Protein AF-A0A412KHB4-F1 (afdb_monomer)

Solvent-accessible surface area (backbone atoms only — not comparable to full-atom values): 7772 Å² total; per-residue (Å²): 134,55,78,60,68,76,66,60,70,82,47,66,45,77,50,76,55,97,82,30,40,34,39,36,41,55,56,57,55,87,44,69,43,43,66,70,58,51,52,56,53,52,50,52,50,42,56,50,48,52,56,54,49,38,72,74,55,67,59,94,79,49,64,38,37,40,38,36,30,50,42,40,57,67,70,43,79,48,68,69,50,52,51,50,52,46,63,69,27,48,87,60,43,30,43,78,44,45,52,65,59,53,51,52,52,49,53,48,55,48,52,53,51,46,69,75,42,70,87,49,56,75,61,51,58,54,52,55,53,50,56,62,64,72,78,110

Sequence (136 aa):
MTSEEKAGRLDVGYRQTAGKHIIIELKRADRIVTTSEMIKQVKKYHDALNKVLSAIYQTNYSFEILFVLGRPIDNNDSIENRELVANILKPMNARVVYYQELIENAY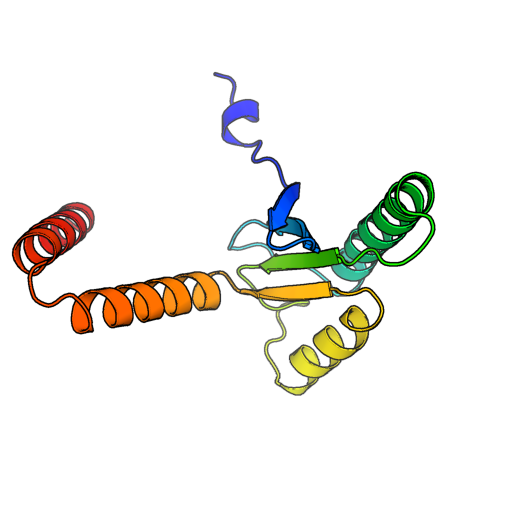KAYNEYIAANKQSQPLIDMFSQLESSMDD

Mean predicted aligned error: 10.19 Å

Radius of gyration: 18.86 Å; Cα contacts (8 Å, |Δi|>4): 138; chains: 1; bounding box: 46×44×52 Å

Organism: NCBI:txid40520

Structure (mmCIF, N/CA/C/O backbone):
data_AF-A0A412KHB4-F1
#
_entry.id   AF-A0A412KHB4-F1
#
loop_
_atom_site.group_PDB
_atom_site.id
_atom_site.type_symbol
_atom_site.label_atom_id
_atom_site.label_alt_id
_atom_site.label_comp_id
_atom_site.label_asym_id
_atom_site.label_entity_id
_atom_site.label_seq_id
_atom_site.pdbx_PDB_ins_code
_atom_site.Cartn_x
_atom_site.Cartn_y
_atom_site.Cartn_z
_atom_site.occupancy
_atom_site.B_iso_or_equiv
_atom_site.auth_seq_id
_atom_site.auth_comp_id
_atom_site.auth_asym_id
_atom_site.auth_atom_id
_atom_site.pdbx_PDB_model_num
ATOM 1 N N . MET A 1 1 ? -16.593 -27.086 6.305 1.00 40.25 1 MET A N 1
ATOM 2 C CA . MET A 1 1 ? -15.625 -25.988 6.150 1.00 40.25 1 MET A CA 1
ATOM 3 C C . MET A 1 1 ? -14.360 -26.382 6.887 1.00 40.25 1 MET A C 1
ATOM 5 O O . MET A 1 1 ? -14.450 -26.659 8.080 1.00 40.25 1 MET A O 1
ATOM 9 N N . THR A 1 2 ? -13.240 -26.543 6.190 1.00 39.97 2 THR A N 1
ATOM 10 C CA . THR A 1 2 ? -11.975 -27.000 6.787 1.00 39.97 2 THR A CA 1
ATOM 11 C C . THR A 1 2 ? -11.279 -25.860 7.533 1.00 39.97 2 THR A C 1
ATOM 13 O O . THR A 1 2 ? -11.548 -24.679 7.310 1.00 39.97 2 THR A O 1
ATOM 16 N N . SER A 1 3 ? -10.363 -26.197 8.441 1.00 49.12 3 SER A N 1
ATOM 17 C CA . SER A 1 3 ? -9.550 -25.214 9.169 1.00 49.12 3 SER A CA 1
ATOM 18 C C . SER A 1 3 ? -8.704 -24.330 8.235 1.00 49.12 3 SER A C 1
ATOM 20 O O . SER A 1 3 ? -8.389 -23.198 8.592 1.00 49.12 3 SER A O 1
ATOM 22 N N . GLU A 1 4 ? -8.402 -24.804 7.021 1.00 44.94 4 GLU A N 1
ATOM 23 C CA . GLU A 1 4 ? -7.745 -24.039 5.949 1.00 44.94 4 GLU A CA 1
ATOM 24 C C . GLU A 1 4 ? -8.657 -22.972 5.331 1.00 44.94 4 GLU A C 1
ATOM 26 O O . GLU A 1 4 ? -8.201 -21.860 5.078 1.00 44.94 4 GLU A O 1
ATOM 31 N N . GLU A 1 5 ? -9.956 -23.242 5.177 1.00 39.31 5 GLU A N 1
ATOM 32 C CA . GLU A 1 5 ? -10.935 -22.257 4.685 1.00 39.31 5 GLU A CA 1
ATOM 33 C C . GLU A 1 5 ? -11.215 -21.148 5.715 1.00 39.31 5 GLU A C 1
ATOM 35 O O . GLU A 1 5 ? -11.561 -20.030 5.345 1.00 39.31 5 GLU A O 1
ATOM 40 N N . LYS A 1 6 ? -11.008 -21.421 7.013 1.00 44.91 6 LYS A N 1
ATOM 41 C CA . LYS A 1 6 ? -11.015 -20.395 8.075 1.00 44.91 6 LYS A CA 1
ATOM 42 C C . LYS A 1 6 ? -9.713 -19.583 8.150 1.00 44.91 6 LYS A C 1
ATOM 44 O O . LYS A 1 6 ? -9.730 -18.487 8.704 1.00 44.91 6 LYS A O 1
ATOM 49 N N . ALA A 1 7 ? -8.605 -20.100 7.616 1.00 49.06 7 ALA A N 1
ATOM 50 C CA . ALA A 1 7 ? -7.292 -19.447 7.627 1.00 49.06 7 ALA A CA 1
ATOM 51 C C . ALA A 1 7 ? -6.974 -18.681 6.326 1.00 49.06 7 ALA A C 1
ATOM 53 O O . ALA A 1 7 ? -6.143 -17.773 6.330 1.00 49.06 7 ALA A O 1
ATOM 54 N N . GLY A 1 8 ? -7.623 -19.041 5.217 1.00 4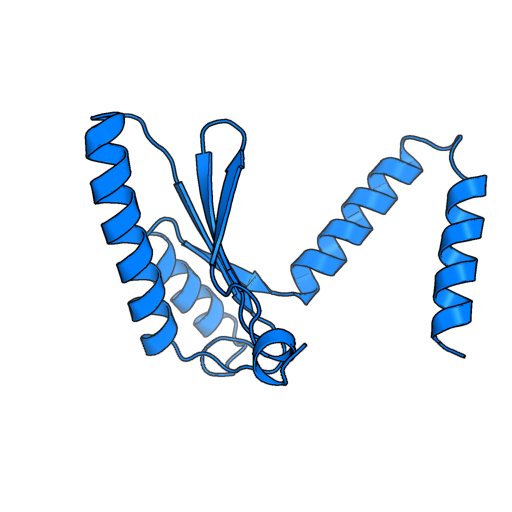2.47 8 GLY A N 1
ATOM 55 C CA . GLY A 1 8 ? -7.334 -18.539 3.878 1.00 42.47 8 GLY A CA 1
ATOM 56 C C . GLY A 1 8 ? -8.119 -17.284 3.520 1.00 42.47 8 GLY A C 1
ATOM 57 O O . GLY A 1 8 ? -9.124 -17.354 2.817 1.00 42.47 8 GLY A O 1
ATOM 58 N N . ARG A 1 9 ? -7.644 -16.114 3.954 1.00 49.91 9 ARG A N 1
ATOM 59 C CA . ARG A 1 9 ? -8.072 -14.854 3.335 1.00 49.91 9 ARG A CA 1
ATOM 60 C C . ARG A 1 9 ? -7.266 -14.650 2.047 1.00 49.91 9 ARG A C 1
ATOM 62 O O . ARG A 1 9 ? -6.062 -14.872 2.030 1.00 49.91 9 ARG A O 1
ATOM 69 N N . LEU A 1 10 ? -7.932 -14.239 0.970 1.00 48.91 10 LEU A N 1
ATOM 70 C CA . LEU A 1 10 ? -7.296 -13.856 -0.292 1.00 48.91 10 LEU A CA 1
ATOM 71 C C . LEU A 1 10 ? -6.371 -12.647 -0.031 1.00 48.91 10 LEU A C 1
ATOM 73 O O . LEU A 1 10 ? -6.857 -11.534 0.154 1.00 48.91 10 LEU A O 1
ATOM 77 N N . ASP A 1 11 ? -5.054 -12.875 0.041 1.00 64.88 11 ASP A N 1
ATOM 78 C CA . ASP A 1 11 ? -4.047 -11.865 0.430 1.00 64.88 11 ASP A CA 1
ATOM 79 C C . ASP A 1 11 ? -3.931 -10.689 -0.558 1.00 64.88 11 ASP A C 1
ATOM 81 O O . ASP A 1 11 ? -3.419 -9.629 -0.197 1.00 64.88 11 ASP A O 1
ATOM 85 N N . VAL A 1 12 ? -4.427 -10.862 -1.791 1.00 75.94 12 VAL A N 1
ATOM 86 C CA . VAL A 1 12 ? -4.330 -9.885 -2.883 1.00 75.94 12 VAL A CA 1
ATOM 87 C C . VAL A 1 12 ? -5.714 -9.566 -3.438 1.00 75.94 12 VAL A C 1
ATOM 89 O O . VAL A 1 12 ? -6.351 -10.403 -4.076 1.00 75.94 12 VAL A O 1
ATOM 92 N N . GLY A 1 13 ? -6.166 -8.333 -3.231 1.00 83.94 13 GLY A N 1
ATOM 93 C CA . GLY A 1 13 ? -7.346 -7.770 -3.878 1.00 83.94 13 GLY A CA 1
ATOM 94 C C . GLY A 1 13 ? -6.979 -7.017 -5.154 1.00 83.94 13 GLY A C 1
ATOM 95 O O . GLY A 1 13 ? -5.943 -6.359 -5.222 1.00 83.94 13 GLY A O 1
ATOM 96 N N . TYR A 1 14 ? -7.852 -7.070 -6.156 1.00 90.12 14 TYR A N 1
ATOM 97 C CA . TYR A 1 14 ? -7.780 -6.223 -7.345 1.00 90.12 14 TYR A CA 1
ATOM 98 C C . TYR A 1 14 ? -9.073 -5.425 -7.487 1.00 90.12 14 TYR A C 1
ATOM 100 O O . TYR A 1 14 ? -10.168 -5.967 -7.327 1.00 90.12 14 TYR A O 1
ATOM 108 N N . ARG A 1 15 ? -8.952 -4.141 -7.824 1.00 91.00 15 ARG A N 1
ATOM 109 C CA . ARG A 1 15 ? -10.086 -3.279 -8.154 1.00 91.00 15 ARG A CA 1
ATOM 110 C C . ARG A 1 15 ? -9.704 -2.294 -9.248 1.00 91.00 15 ARG A C 1
ATOM 112 O O . ARG A 1 15 ? -8.561 -1.863 -9.333 1.00 91.00 15 ARG A O 1
ATOM 119 N N . GLN A 1 16 ? -10.680 -1.891 -10.050 1.00 88.88 16 GLN A N 1
ATOM 120 C CA . GLN A 1 16 ? -10.545 -0.759 -10.957 1.00 88.88 16 GLN A CA 1
ATOM 121 C C . GLN A 1 16 ? -11.462 0.372 -10.484 1.00 88.88 16 GLN A C 1
ATOM 123 O O . GLN A 1 16 ? -12.645 0.142 -10.233 1.00 88.88 16 GLN A O 1
ATOM 128 N N . THR A 1 17 ? -10.923 1.583 -10.351 1.00 83.50 17 THR A N 1
ATOM 129 C CA . THR A 1 17 ? -11.679 2.773 -9.930 1.00 83.50 17 THR A CA 1
ATOM 130 C C . THR A 1 17 ? -11.213 3.973 -10.744 1.00 83.50 17 THR A C 1
ATOM 132 O O . THR A 1 17 ? -10.014 4.221 -10.821 1.00 83.50 17 THR A O 1
ATOM 135 N N . ALA A 1 18 ? -12.146 4.716 -11.353 1.00 85.06 18 ALA A N 1
ATOM 136 C CA . ALA A 1 18 ? -11.858 5.929 -12.134 1.00 85.06 18 ALA A CA 1
ATOM 137 C C . ALA A 1 18 ? -10.724 5.757 -13.174 1.00 85.06 18 ALA A C 1
ATOM 139 O O . ALA A 1 18 ? -9.862 6.617 -13.320 1.00 85.06 18 ALA A O 1
ATOM 140 N N . GLY A 1 19 ? -10.687 4.609 -13.865 1.00 82.88 19 GLY A N 1
ATOM 141 C CA . GLY A 1 19 ? -9.658 4.299 -14.869 1.00 82.88 19 GLY A CA 1
ATOM 142 C C . GLY A 1 19 ? -8.291 3.882 -14.305 1.00 82.88 19 GLY A C 1
ATOM 143 O O . GLY A 1 19 ? -7.394 3.564 -15.079 1.00 82.88 19 GLY A O 1
ATOM 144 N N . LYS A 1 20 ? -8.129 3.824 -12.977 1.00 91.31 20 LYS A N 1
ATOM 145 C CA . LYS A 1 20 ? -6.911 3.363 -12.302 1.00 91.31 20 LYS A CA 1
ATOM 146 C C . LYS A 1 20 ? -7.060 1.920 -11.821 1.00 91.31 20 LYS A C 1
ATOM 148 O O . LYS A 1 20 ? -8.058 1.570 -11.189 1.00 91.31 20 LYS A O 1
ATOM 153 N N . HIS A 1 21 ? -6.058 1.091 -12.097 1.00 94.06 21 HIS A N 1
ATOM 154 C CA . HIS A 1 21 ? -5.964 -0.278 -11.586 1.00 94.06 21 HIS A CA 1
ATOM 155 C C . HIS A 1 21 ? -5.353 -0.275 -10.183 1.00 94.06 21 HIS A C 1
ATOM 157 O O . HIS A 1 21 ? -4.326 0.349 -9.954 1.00 94.06 21 HIS A O 1
ATOM 163 N N . ILE A 1 22 ? -5.957 -0.968 -9.228 1.00 94.94 22 ILE A N 1
ATOM 164 C CA . ILE A 1 22 ? -5.510 -0.968 -7.835 1.00 94.94 22 ILE A CA 1
ATOM 165 C C . ILE A 1 22 ? -5.297 -2.410 -7.395 1.00 94.94 22 ILE A C 1
ATOM 167 O O . ILE A 1 22 ? -6.215 -3.227 -7.474 1.00 94.94 22 ILE A O 1
ATOM 171 N N . ILE A 1 23 ? -4.091 -2.706 -6.920 1.00 95.12 23 ILE A N 1
ATOM 172 C CA . ILE A 1 23 ? -3.768 -3.940 -6.204 1.00 95.12 23 ILE A CA 1
ATOM 173 C C . ILE A 1 23 ? -3.704 -3.629 -4.717 1.00 95.12 23 ILE A C 1
ATOM 175 O O . ILE A 1 23 ? -3.136 -2.617 -4.324 1.00 95.12 23 ILE A O 1
ATOM 179 N N . ILE A 1 24 ? -4.281 -4.498 -3.896 1.00 94.19 24 ILE A N 1
ATOM 180 C CA . ILE A 1 24 ? -4.291 -4.373 -2.441 1.00 94.19 24 ILE A CA 1
ATOM 181 C C . ILE A 1 24 ? -3.679 -5.645 -1.862 1.00 94.19 24 ILE A C 1
ATOM 183 O O . ILE A 1 24 ? -4.315 -6.691 -1.904 1.00 94.19 24 ILE A O 1
ATOM 187 N N . GLU A 1 25 ? -2.464 -5.564 -1.326 1.00 93.12 25 GLU A N 1
ATOM 188 C CA . GLU A 1 25 ? -1.901 -6.624 -0.484 1.00 93.12 25 GLU A CA 1
ATOM 189 C C . GLU A 1 25 ? -2.336 -6.370 0.957 1.00 93.12 25 GLU A C 1
ATOM 191 O O . GLU A 1 25 ? -2.043 -5.312 1.517 1.00 93.12 25 GLU A O 1
ATOM 196 N N . LEU A 1 26 ? -3.001 -7.341 1.574 1.00 92.56 26 LEU A N 1
ATOM 197 C CA . LEU A 1 26 ? -3.583 -7.180 2.899 1.00 92.56 26 LEU A CA 1
ATOM 198 C C . LEU A 1 26 ? -2.972 -8.167 3.899 1.00 92.56 26 LEU A C 1
ATOM 200 O O . LEU A 1 26 ? -3.316 -9.349 3.915 1.00 92.56 26 LEU A O 1
ATOM 204 N N . LYS A 1 27 ? -2.124 -7.679 4.809 1.00 90.88 27 LYS A N 1
ATOM 205 C CA . LYS A 1 27 ? -1.503 -8.521 5.847 1.00 90.88 27 LYS A CA 1
ATOM 206 C C . LYS A 1 27 ? -2.373 -8.637 7.091 1.00 90.88 27 LYS A C 1
ATOM 208 O O . LYS A 1 27 ? -3.248 -7.811 7.330 1.00 90.88 27 LYS A O 1
ATOM 213 N N . ARG A 1 28 ? -2.142 -9.660 7.918 1.00 89.81 28 ARG A N 1
ATOM 214 C CA . ARG A 1 28 ? -2.774 -9.756 9.249 1.00 89.81 28 ARG A CA 1
ATOM 215 C C . ARG A 1 28 ? -2.376 -8.556 10.119 1.00 89.81 28 ARG A C 1
ATOM 217 O O . ARG A 1 28 ? -1.276 -8.034 9.969 1.00 89.81 28 ARG A O 1
ATOM 224 N N . ALA A 1 29 ? -3.268 -8.120 11.007 1.00 87.56 29 ALA A N 1
ATOM 225 C CA . ALA A 1 29 ? -3.093 -6.885 11.778 1.00 87.56 29 ALA A CA 1
ATOM 226 C C . ALA A 1 29 ? -1.861 -6.910 12.703 1.00 87.56 29 ALA A C 1
ATOM 228 O O . ALA A 1 29 ? -1.181 -5.906 12.872 1.00 87.56 29 ALA A O 1
ATOM 229 N N . ASP A 1 30 ? -1.531 -8.067 13.264 1.00 88.25 30 ASP A N 1
ATOM 230 C CA . ASP A 1 30 ? -0.394 -8.273 14.161 1.00 88.25 30 ASP A CA 1
ATOM 231 C C . ASP A 1 30 ? 0.921 -8.593 13.427 1.00 88.25 30 ASP A C 1
ATOM 233 O O . ASP A 1 30 ? 1.979 -8.680 14.053 1.00 88.25 30 ASP A O 1
ATOM 237 N N . ARG A 1 31 ? 0.883 -8.759 12.099 1.00 92.12 31 ARG A N 1
ATOM 238 C CA . ARG A 1 31 ? 2.050 -9.161 11.313 1.00 92.12 31 ARG A CA 1
ATOM 239 C C . ARG A 1 31 ? 3.026 -7.999 11.140 1.00 92.12 31 ARG A C 1
ATOM 241 O O . ARG A 1 31 ? 2.709 -7.003 10.498 1.00 92.12 31 ARG A O 1
ATOM 248 N N . ILE A 1 32 ? 4.257 -8.207 11.602 1.00 94.69 32 ILE A N 1
ATOM 249 C CA . ILE A 1 32 ? 5.411 -7.377 11.247 1.00 94.69 32 ILE A CA 1
ATOM 250 C C . ILE A 1 32 ? 5.923 -7.824 9.875 1.00 94.69 32 ILE A C 1
ATOM 252 O O . ILE A 1 32 ? 6.196 -9.008 9.654 1.00 94.69 32 ILE A O 1
ATOM 256 N N . VAL A 1 33 ? 6.028 -6.876 8.950 1.00 96.00 33 VAL A N 1
ATOM 257 C CA . VAL A 1 33 ? 6.597 -7.083 7.615 1.00 96.00 33 VAL A CA 1
ATOM 258 C C . VAL A 1 33 ? 7.945 -6.392 7.554 1.00 96.00 33 VAL A C 1
ATOM 260 O O . VAL A 1 33 ? 8.080 -5.264 8.025 1.00 96.00 33 VAL A O 1
ATOM 263 N N . THR A 1 34 ? 8.934 -7.058 6.965 1.00 97.56 34 THR A N 1
ATOM 264 C CA . THR A 1 34 ? 10.252 -6.454 6.777 1.00 97.56 34 THR A CA 1
ATOM 265 C C . THR A 1 34 ? 10.316 -5.618 5.505 1.00 97.56 34 THR A C 1
ATOM 267 O O . THR A 1 34 ? 9.600 -5.890 4.534 1.00 97.56 34 THR A O 1
ATOM 270 N N . THR A 1 35 ?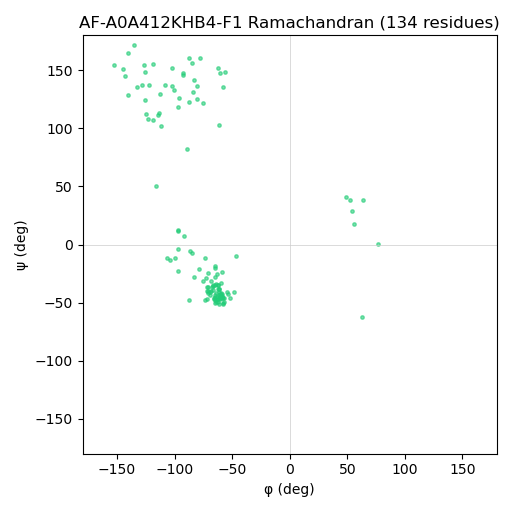 11.237 -4.653 5.451 1.00 97.31 35 THR 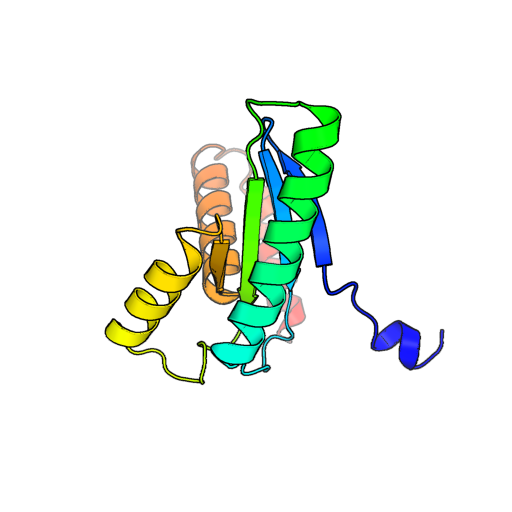A N 1
ATOM 271 C CA . THR A 1 35 ? 11.477 -3.875 4.222 1.00 97.31 35 THR A CA 1
ATOM 272 C C . THR A 1 35 ? 11.782 -4.786 3.022 1.00 97.31 35 THR A C 1
ATOM 274 O O . THR A 1 35 ? 11.266 -4.575 1.923 1.00 97.31 35 THR A O 1
ATOM 277 N N . SER A 1 36 ? 12.566 -5.851 3.218 1.00 97.31 36 SER A N 1
ATOM 278 C CA . SER A 1 36 ? 12.919 -6.791 2.145 1.00 97.31 36 SER A CA 1
ATOM 279 C C . SER A 1 36 ? 11.729 -7.621 1.644 1.00 97.31 36 SER A C 1
ATOM 281 O O . SER A 1 36 ? 11.595 -7.821 0.433 1.00 97.31 36 SER A O 1
ATOM 283 N N . GLU A 1 37 ? 10.846 -8.073 2.544 1.00 96.50 37 GLU A N 1
ATOM 284 C CA . GLU A 1 37 ? 9.608 -8.779 2.190 1.00 96.50 37 GLU A CA 1
ATOM 285 C C . GLU A 1 37 ? 8.696 -7.867 1.360 1.00 96.50 37 GLU A C 1
ATOM 287 O O . GLU A 1 37 ? 8.264 -8.249 0.267 1.00 96.50 37 GLU A O 1
ATOM 292 N N . MET A 1 38 ? 8.475 -6.640 1.838 1.00 96.12 38 MET A N 1
ATOM 293 C CA . MET A 1 38 ? 7.656 -5.635 1.163 1.00 96.12 38 MET A CA 1
ATOM 294 C C . MET A 1 38 ? 8.181 -5.334 -0.249 1.00 96.12 38 MET A C 1
ATOM 296 O O . MET A 1 38 ? 7.417 -5.427 -1.211 1.00 96.12 38 MET A O 1
ATOM 300 N N . ILE A 1 39 ? 9.480 -5.040 -0.409 1.00 97.19 39 ILE A N 1
ATOM 301 C CA . ILE A 1 39 ? 10.082 -4.754 -1.726 1.00 97.19 39 ILE A CA 1
ATOM 302 C C . ILE A 1 39 ? 9.865 -5.924 -2.685 1.00 97.19 39 ILE A C 1
ATOM 304 O O . ILE A 1 39 ? 9.459 -5.723 -3.832 1.00 97.19 39 ILE A O 1
ATOM 308 N N . LYS A 1 40 ? 10.108 -7.157 -2.225 1.00 97.12 40 LYS A N 1
ATOM 309 C CA . LYS A 1 40 ? 9.951 -8.359 -3.052 1.00 97.12 40 LYS A CA 1
ATOM 310 C C . LYS A 1 40 ? 8.520 -8.500 -3.572 1.00 97.12 40 LYS A C 1
ATOM 312 O O . LYS A 1 40 ? 8.327 -8.812 -4.748 1.00 97.12 40 LYS A O 1
ATOM 317 N N . GLN A 1 41 ? 7.526 -8.285 -2.713 1.00 94.50 41 GLN A N 1
ATOM 318 C CA . GLN A 1 41 ? 6.120 -8.408 -3.094 1.00 94.50 41 GLN A CA 1
ATOM 319 C C . GLN A 1 41 ? 5.664 -7.257 -3.998 1.00 94.50 41 GLN A C 1
ATOM 321 O O . GLN A 1 41 ? 5.087 -7.512 -5.054 1.00 94.50 41 GLN A O 1
ATOM 326 N N . VAL A 1 42 ? 5.989 -6.009 -3.652 1.00 96.25 42 VAL A N 1
ATOM 327 C CA . VAL A 1 42 ? 5.625 -4.838 -4.464 1.00 96.25 42 VAL A CA 1
ATOM 328 C C . VAL A 1 42 ? 6.240 -4.926 -5.858 1.00 96.25 42 VAL A C 1
ATOM 330 O O . VAL A 1 42 ? 5.526 -4.753 -6.844 1.00 96.25 42 VAL A O 1
ATOM 333 N N . LYS A 1 43 ? 7.526 -5.283 -5.965 1.00 97.31 43 LYS A N 1
ATOM 334 C CA . LYS A 1 43 ? 8.196 -5.447 -7.261 1.00 97.31 43 LYS A CA 1
ATOM 335 C C . LYS A 1 43 ? 7.519 -6.515 -8.122 1.00 97.31 43 LYS A C 1
ATOM 337 O O . LYS A 1 43 ? 7.313 -6.304 -9.312 1.00 97.31 43 LYS A O 1
ATOM 342 N N . LYS A 1 44 ? 7.115 -7.642 -7.524 1.00 96.00 44 LYS A N 1
ATOM 343 C CA . LYS A 1 44 ? 6.377 -8.699 -8.234 1.00 96.00 44 LYS A CA 1
ATOM 344 C C . LYS A 1 44 ? 5.080 -8.159 -8.849 1.00 96.00 44 LYS A C 1
ATOM 346 O O . LYS A 1 44 ? 4.803 -8.450 -10.011 1.00 96.00 44 LYS A O 1
ATOM 351 N N . TYR A 1 45 ? 4.297 -7.389 -8.093 1.00 95.56 45 TYR A N 1
ATOM 352 C CA . TYR A 1 45 ? 3.041 -6.823 -8.594 1.00 95.56 45 TYR A CA 1
ATOM 353 C C . TYR A 1 45 ? 3.269 -5.725 -9.625 1.00 95.56 45 TYR A C 1
ATOM 355 O O . TYR A 1 45 ? 2.599 -5.718 -10.653 1.00 95.56 45 TYR A O 1
ATOM 363 N N . HIS A 1 46 ? 4.248 -4.856 -9.396 1.00 96.88 46 HIS A N 1
ATOM 364 C CA . HIS A 1 46 ? 4.643 -3.818 -10.338 1.00 96.88 46 HIS A CA 1
ATOM 365 C C . HIS A 1 46 ? 5.029 -4.403 -11.704 1.00 96.88 46 HIS A C 1
ATOM 367 O O . HIS A 1 46 ? 4.520 -3.968 -12.739 1.00 96.88 46 HIS A O 1
ATOM 373 N N . ASP A 1 47 ? 5.895 -5.418 -11.715 1.00 97.00 47 ASP A N 1
ATOM 374 C CA . ASP A 1 47 ? 6.381 -6.036 -12.950 1.00 97.00 47 ASP A CA 1
ATOM 375 C C . ASP A 1 47 ? 5.241 -6.772 -13.678 1.00 97.00 47 ASP A C 1
ATOM 377 O O . ASP A 1 47 ? 5.111 -6.682 -14.902 1.00 97.00 47 ASP A O 1
ATOM 381 N N . ALA A 1 48 ? 4.362 -7.447 -12.929 1.00 94.75 48 ALA A N 1
ATOM 382 C CA . ALA A 1 48 ? 3.191 -8.122 -13.484 1.00 94.75 48 ALA A CA 1
ATOM 383 C C . ALA A 1 48 ? 2.174 -7.137 -14.087 1.00 94.75 48 ALA A C 1
ATOM 385 O O . ALA A 1 48 ? 1.727 -7.344 -15.216 1.00 94.75 48 ALA A O 1
ATOM 386 N N . LEU A 1 49 ? 1.834 -6.059 -13.371 1.00 94.62 49 LEU A N 1
ATOM 387 C CA . LEU A 1 49 ? 0.900 -5.036 -13.845 1.00 94.62 49 LEU A CA 1
ATOM 388 C C . LEU A 1 49 ? 1.432 -4.343 -15.093 1.00 94.62 49 LEU A C 1
ATOM 390 O O . LEU A 1 49 ? 0.705 -4.250 -16.074 1.00 94.62 49 LEU A O 1
ATOM 394 N N . ASN A 1 50 ? 2.699 -3.926 -15.108 1.00 95.31 50 ASN A N 1
ATOM 395 C CA . ASN A 1 50 ? 3.282 -3.324 -16.306 1.00 95.31 50 ASN A CA 1
ATOM 396 C C . ASN A 1 50 ? 3.241 -4.273 -17.499 1.00 95.31 50 ASN A C 1
ATOM 398 O O . ASN A 1 50 ? 2.842 -3.864 -18.586 1.00 95.31 50 ASN A O 1
ATOM 402 N N . LYS A 1 51 ? 3.586 -5.550 -17.310 1.00 94.69 51 LYS A N 1
ATOM 403 C CA . LYS A 1 51 ? 3.529 -6.540 -18.390 1.00 94.69 51 LYS A CA 1
ATOM 404 C C . LYS A 1 51 ? 2.113 -6.699 -18.950 1.00 94.69 51 LYS A C 1
ATOM 406 O O . LYS A 1 51 ? 1.940 -6.723 -20.163 1.00 94.69 51 LYS A O 1
ATOM 411 N N . VAL A 1 52 ? 1.108 -6.817 -18.082 1.00 93.81 52 VAL A N 1
ATOM 412 C CA . VAL A 1 52 ? -0.283 -7.043 -18.507 1.00 93.81 52 VAL A CA 1
ATOM 413 C C . VAL A 1 52 ? -0.896 -5.777 -19.105 1.00 93.81 52 VAL A C 1
ATOM 415 O O . VAL A 1 52 ? -1.481 -5.828 -20.182 1.00 93.81 52 VAL A O 1
ATOM 418 N N . LEU A 1 53 ? -0.745 -4.632 -18.440 1.00 93.06 53 LEU A N 1
ATOM 419 C CA . LEU A 1 53 ? -1.374 -3.380 -18.858 1.00 93.06 53 LEU A CA 1
ATOM 420 C C . LEU A 1 53 ? -0.731 -2.804 -20.123 1.00 93.06 53 LEU A C 1
ATOM 422 O O . LEU A 1 53 ? -1.457 -2.309 -20.982 1.00 93.06 53 LEU A O 1
ATOM 426 N N . SER A 1 54 ? 0.590 -2.928 -20.297 1.00 94.00 54 SER A N 1
ATOM 427 C CA . SER A 1 54 ? 1.242 -2.517 -21.551 1.00 94.00 54 SER A CA 1
ATOM 428 C C . SER A 1 54 ? 0.790 -3.359 -22.744 1.00 94.00 54 SER A C 1
ATOM 430 O O . SER A 1 54 ? 0.617 -2.820 -23.831 1.00 94.00 54 SER A O 1
ATOM 432 N N . ALA A 1 55 ? 0.516 -4.654 -22.558 1.00 93.31 55 ALA A N 1
ATOM 433 C CA . ALA A 1 55 ? 0.003 -5.505 -23.631 1.00 93.31 55 ALA A CA 1
ATOM 434 C C . ALA A 1 55 ? -1.430 -5.137 -24.062 1.00 93.31 55 ALA A C 1
ATOM 436 O O . ALA A 1 55 ? -1.778 -5.309 -25.227 1.00 93.31 55 ALA A O 1
ATOM 437 N N . ILE A 1 56 ? -2.255 -4.637 -23.136 1.00 90.06 56 ILE A N 1
ATOM 438 C CA . ILE A 1 56 ? -3.663 -4.294 -23.394 1.00 90.06 56 ILE A CA 1
ATOM 439 C C . ILE A 1 56 ? -3.799 -2.864 -23.924 1.00 90.06 56 ILE A C 1
ATOM 441 O O . ILE A 1 56 ? -4.509 -2.630 -24.900 1.00 90.06 56 ILE A O 1
ATOM 445 N N . TYR A 1 57 ? -3.136 -1.907 -23.277 1.00 90.38 57 TYR A N 1
ATOM 446 C CA . TYR A 1 57 ? -3.341 -0.479 -23.524 1.00 90.38 57 TYR A CA 1
ATOM 447 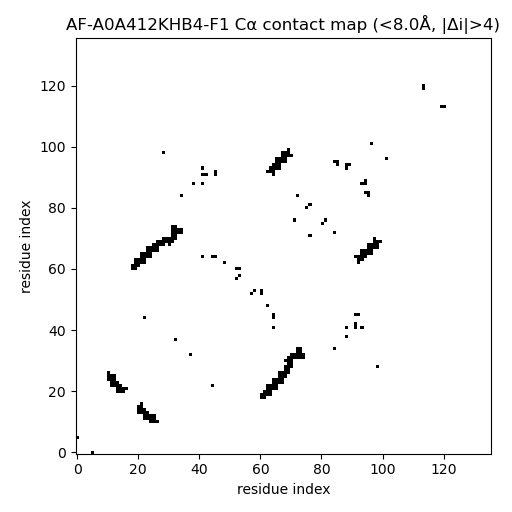C C . TYR A 1 57 ? -2.218 0.167 -24.342 1.00 90.38 57 TYR A C 1
ATOM 449 O O . TYR A 1 57 ? -2.410 1.268 -24.845 1.00 90.38 57 TYR A O 1
ATOM 457 N N . GLN A 1 58 ? -1.075 -0.514 -24.516 1.00 82.12 58 GLN A N 1
ATOM 458 C CA . GLN A 1 58 ? 0.173 -0.010 -25.115 1.00 82.12 58 GLN A CA 1
ATOM 459 C C . GLN A 1 58 ? 0.797 1.143 -24.318 1.00 82.12 58 GLN A C 1
ATOM 461 O O . GLN A 1 58 ? 1.893 1.005 -23.775 1.00 82.12 58 GLN A O 1
ATOM 466 N N . THR A 1 59 ? 0.085 2.260 -24.201 1.00 77.62 59 THR A N 1
ATOM 467 C CA . THR A 1 59 ? 0.447 3.454 -23.433 1.00 77.62 59 THR A CA 1
ATOM 468 C C . THR A 1 59 ? -0.769 3.954 -22.634 1.00 77.62 59 THR A C 1
ATOM 470 O O . THR A 1 59 ? -1.877 3.449 -22.788 1.00 77.62 59 THR A O 1
ATOM 473 N N . ASN A 1 60 ? -0.579 4.931 -21.739 1.00 83.75 60 ASN A N 1
ATOM 474 C CA . ASN A 1 60 ? -1.663 5.607 -21.001 1.00 83.75 60 ASN A CA 1
ATOM 475 C C . ASN A 1 60 ? -2.497 4.737 -20.034 1.00 83.75 60 ASN A C 1
ATOM 477 O O . ASN A 1 60 ? -3.699 4.951 -19.884 1.00 83.75 60 ASN A O 1
ATOM 481 N N . TYR A 1 61 ? -1.870 3.801 -19.320 1.00 90.31 61 TYR A N 1
ATOM 482 C CA . TYR A 1 61 ? -2.495 3.124 -18.178 1.00 90.31 61 TYR A CA 1
ATOM 483 C C . TYR A 1 61 ? -1.988 3.698 -16.848 1.00 90.31 61 TYR A C 1
ATOM 485 O O . TYR A 1 61 ? -0.861 4.181 -16.745 1.00 90.31 61 TYR A O 1
ATOM 493 N N . SER A 1 62 ? -2.816 3.622 -15.806 1.00 93.25 62 SER A N 1
ATOM 494 C CA . SER A 1 62 ? -2.443 4.018 -14.447 1.00 93.25 62 SER A CA 1
ATOM 495 C C . SER A 1 62 ? -2.761 2.896 -13.473 1.00 93.25 62 SER A C 1
ATOM 497 O O . SER A 1 62 ? -3.828 2.280 -13.549 1.00 93.25 62 SER A O 1
ATOM 499 N N . PHE A 1 63 ? -1.847 2.637 -12.541 1.00 95.75 63 PHE A N 1
ATOM 500 C CA . PHE A 1 63 ? -2.092 1.698 -11.459 1.00 95.75 63 PHE A CA 1
ATOM 501 C C . PHE A 1 63 ? -1.511 2.172 -10.128 1.00 95.75 63 PHE A C 1
ATOM 503 O O . PHE A 1 63 ? -0.706 3.100 -10.081 1.00 95.75 63 PHE A O 1
ATOM 510 N N . GLU A 1 64 ? -1.947 1.539 -9.045 1.00 96.31 64 GLU A N 1
ATOM 511 C CA . GLU A 1 64 ? -1.429 1.730 -7.694 1.00 96.31 64 GLU A CA 1
ATOM 512 C C . GLU A 1 64 ? -1.406 0.409 -6.928 1.00 96.31 64 GLU A C 1
ATOM 514 O O . GLU A 1 64 ? -2.279 -0.443 -7.097 1.00 96.31 64 GLU A O 1
ATOM 519 N N . ILE A 1 65 ? -0.395 0.250 -6.081 1.00 96.94 65 ILE A N 1
ATOM 520 C CA . ILE A 1 65 ? -0.241 -0.898 -5.192 1.00 96.94 65 ILE A CA 1
ATOM 521 C C . ILE A 1 65 ? -0.380 -0.397 -3.753 1.00 96.94 65 ILE A C 1
ATOM 523 O O . ILE A 1 65 ? 0.457 0.352 -3.251 1.00 96.94 65 ILE A O 1
ATOM 527 N N . LEU A 1 66 ? -1.446 -0.815 -3.085 1.00 95.56 66 LEU A N 1
ATOM 528 C CA . LEU A 1 66 ? -1.700 -0.540 -1.680 1.00 95.56 66 LEU A CA 1
ATOM 529 C C . LEU A 1 66 ? -1.230 -1.720 -0.844 1.00 95.56 66 LEU A C 1
ATOM 531 O O . LEU A 1 66 ? -1.640 -2.857 -1.069 1.00 95.56 66 LEU A O 1
ATOM 535 N N . PHE A 1 67 ? -0.382 -1.438 0.132 1.00 94.38 67 PHE A N 1
ATOM 536 C CA . PHE A 1 67 ? 0.142 -2.431 1.053 1.00 94.38 67 PHE A CA 1
ATOM 537 C C . PHE A 1 67 ? -0.427 -2.152 2.442 1.00 94.38 67 PHE A C 1
ATOM 539 O O . PHE A 1 67 ? -0.013 -1.208 3.112 1.00 94.38 67 PHE A O 1
ATOM 546 N N . VAL A 1 68 ? -1.435 -2.922 2.845 1.00 94.00 68 VAL A N 1
ATOM 547 C CA . VAL A 1 68 ? -2.224 -2.639 4.044 1.00 94.00 68 VAL A CA 1
ATOM 548 C C . VAL A 1 68 ? -1.706 -3.445 5.229 1.00 94.00 68 VAL A C 1
ATOM 550 O O . VAL A 1 68 ? -1.720 -4.682 5.211 1.00 94.00 68 VAL A O 1
ATOM 553 N N . LEU A 1 69 ? -1.250 -2.732 6.260 1.00 94.38 69 LEU A N 1
ATOM 554 C CA . LEU A 1 69 ? -0.548 -3.285 7.419 1.00 94.38 69 LEU A CA 1
ATOM 555 C C . LEU A 1 69 ? -1.202 -2.871 8.738 1.00 94.38 69 LEU A C 1
ATOM 557 O O . LEU A 1 69 ? -1.844 -1.830 8.831 1.00 94.38 69 LEU A O 1
ATOM 561 N N . GLY A 1 70 ? -1.016 -3.673 9.789 1.00 92.50 70 GLY A N 1
ATOM 562 C CA . GLY A 1 70 ? -1.383 -3.273 11.158 1.00 92.50 70 GLY A CA 1
ATOM 563 C C . GLY A 1 70 ? -0.197 -2.936 12.053 1.00 92.50 70 GLY A C 1
ATOM 564 O O . GLY A 1 70 ? -0.384 -2.359 13.119 1.00 92.50 70 GLY A O 1
ATOM 565 N N . ARG A 1 71 ? 1.025 -3.248 11.610 1.00 94.62 71 ARG A N 1
ATOM 566 C CA . ARG A 1 71 ? 2.272 -2.882 12.284 1.00 94.62 71 ARG A CA 1
ATOM 567 C C . ARG A 1 71 ? 3.195 -2.129 11.325 1.00 94.62 71 ARG A C 1
ATOM 569 O O . ARG A 1 71 ? 3.180 -2.443 10.132 1.00 94.62 71 ARG A O 1
ATOM 576 N N . PRO A 1 72 ? 4.016 -1.195 11.832 1.00 96.31 72 PRO A N 1
ATOM 577 C CA . PRO A 1 72 ? 5.044 -0.530 11.042 1.00 96.31 72 PRO A CA 1
ATOM 578 C C . PRO A 1 72 ? 6.015 -1.521 10.397 1.00 96.31 72 PRO A C 1
ATOM 580 O O . PRO A 1 72 ? 6.308 -2.583 10.960 1.00 96.31 72 PRO A O 1
ATOM 583 N N . ILE A 1 73 ? 6.540 -1.158 9.225 1.00 96.88 73 ILE A N 1
ATOM 584 C CA . ILE A 1 73 ? 7.608 -1.916 8.563 1.00 96.88 73 ILE A CA 1
ATOM 585 C C . ILE A 1 73 ? 8.822 -2.015 9.492 1.00 96.88 73 ILE A C 1
ATOM 587 O O . ILE A 1 73 ? 9.192 -1.043 10.149 1.00 96.88 73 ILE A O 1
ATOM 591 N N . ASP A 1 74 ? 9.408 -3.211 9.571 1.00 97.25 74 ASP A N 1
ATOM 592 C CA . ASP A 1 74 ? 10.511 -3.552 10.481 1.00 97.25 74 ASP A CA 1
ATOM 593 C C . ASP A 1 74 ? 10.194 -3.270 11.967 1.00 97.25 74 ASP A C 1
ATOM 595 O O . ASP A 1 74 ? 11.093 -3.204 12.803 1.00 97.25 74 ASP A O 1
ATOM 599 N N . ASN A 1 75 ? 8.904 -3.118 12.306 1.00 96.88 75 ASN A N 1
ATOM 600 C CA . ASN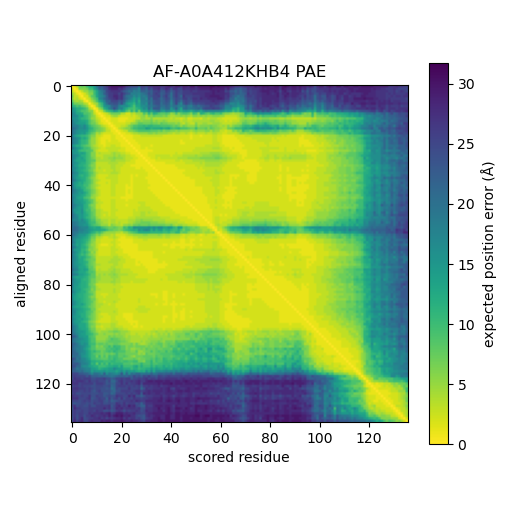 A 1 75 ? 8.417 -2.674 13.613 1.00 96.88 75 ASN A CA 1
ATOM 601 C C . ASN A 1 75 ? 9.038 -1.339 14.072 1.00 96.88 75 ASN A C 1
ATOM 603 O O . ASN A 1 75 ? 9.187 -1.094 15.269 1.00 96.88 75 ASN A O 1
ATOM 607 N N . ASN A 1 76 ? 9.405 -0.482 13.117 1.00 97.25 76 ASN A N 1
ATOM 608 C CA . ASN A 1 76 ? 9.980 0.830 13.362 1.00 97.25 76 ASN A CA 1
ATOM 609 C C . ASN A 1 76 ? 9.023 1.917 12.862 1.00 97.25 76 ASN A C 1
ATOM 611 O O . ASN A 1 76 ? 8.814 2.072 11.659 1.00 97.25 76 ASN A O 1
ATOM 615 N N . ASP A 1 77 ? 8.451 2.674 13.794 1.00 95.69 77 ASP A N 1
ATOM 616 C CA . ASP A 1 77 ? 7.483 3.727 13.485 1.00 95.69 77 ASP A CA 1
ATOM 617 C C . ASP A 1 77 ? 8.081 5.137 13.416 1.00 95.69 77 ASP A C 1
ATOM 619 O O . ASP A 1 77 ? 7.347 6.126 13.419 1.00 95.69 77 ASP A O 1
ATOM 623 N N . SER A 1 78 ? 9.412 5.252 13.387 1.00 97.56 78 SER A N 1
ATOM 624 C CA . SER A 1 78 ? 10.059 6.558 13.307 1.00 97.56 78 SER A CA 1
ATOM 625 C C . SER A 1 78 ? 9.695 7.280 12.006 1.00 97.56 78 SER A C 1
ATOM 627 O O . SER A 1 78 ? 9.421 6.661 10.971 1.00 97.56 78 SER A O 1
ATOM 629 N N . ILE A 1 79 ? 9.708 8.613 12.056 1.00 96.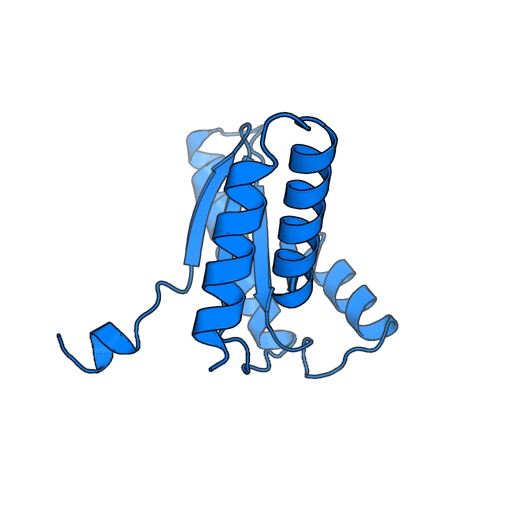75 79 ILE A N 1
ATOM 630 C CA . ILE A 1 79 ? 9.405 9.464 10.900 1.00 96.75 79 ILE A CA 1
ATOM 631 C C . ILE A 1 79 ? 10.379 9.151 9.758 1.00 96.75 79 ILE A C 1
ATOM 633 O O . ILE A 1 79 ? 9.956 8.961 8.620 1.00 96.75 79 ILE A O 1
ATOM 637 N N . GLU A 1 80 ? 11.660 8.984 10.079 1.00 97.50 80 GLU A N 1
ATOM 638 C CA . GLU A 1 80 ? 12.718 8.669 9.119 1.00 97.50 80 GLU A CA 1
ATOM 639 C C . GLU A 1 80 ? 12.460 7.327 8.422 1.00 97.50 80 GLU A C 1
ATOM 641 O O . GLU A 1 80 ? 12.644 7.209 7.210 1.00 97.50 80 GLU A O 1
ATOM 646 N N . ASN A 1 81 ? 11.990 6.314 9.161 1.00 96.19 81 ASN A N 1
ATOM 647 C CA . ASN A 1 81 ? 11.663 5.016 8.578 1.00 96.19 81 ASN A CA 1
ATOM 648 C C . ASN A 1 81 ? 10.428 5.094 7.670 1.00 96.19 81 ASN A C 1
ATOM 650 O O . ASN A 1 81 ? 10.420 4.524 6.578 1.00 96.19 81 ASN A O 1
ATOM 654 N N . ARG A 1 82 ? 9.395 5.839 8.081 1.00 95.44 82 ARG A N 1
ATOM 655 C CA . ARG A 1 82 ? 8.196 6.064 7.259 1.00 95.44 82 ARG A CA 1
ATOM 656 C C . ARG A 1 82 ? 8.537 6.784 5.952 1.00 95.44 82 ARG A C 1
ATOM 658 O O . ARG A 1 82 ? 8.072 6.370 4.889 1.00 95.44 82 ARG A O 1
ATOM 665 N N . GLU A 1 83 ? 9.379 7.813 6.010 1.00 97.75 83 GLU A N 1
ATOM 666 C CA . GLU A 1 83 ? 9.860 8.536 4.828 1.00 97.75 83 GLU A CA 1
ATOM 667 C C . GLU A 1 83 ? 10.713 7.649 3.918 1.00 97.75 83 GLU A C 1
ATOM 669 O O . GLU A 1 83 ? 10.522 7.649 2.699 1.00 97.75 83 GLU A O 1
ATOM 674 N N . LEU A 1 84 ? 11.61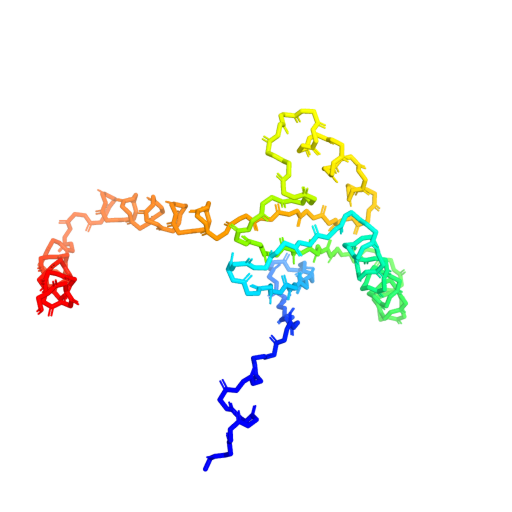3 6.845 4.492 1.00 97.19 84 LEU A N 1
ATOM 675 C CA . LEU A 1 84 ? 12.409 5.875 3.745 1.00 97.19 84 LEU A CA 1
ATOM 676 C C . LEU A 1 84 ? 11.513 4.890 2.983 1.00 97.19 84 LEU A C 1
ATOM 678 O O . LEU A 1 84 ? 11.674 4.723 1.772 1.00 97.19 84 LEU A O 1
ATOM 682 N N . VAL A 1 85 ? 10.539 4.279 3.663 1.00 97.75 85 VAL A N 1
ATOM 683 C CA . VAL A 1 85 ? 9.579 3.347 3.051 1.00 97.75 85 VAL A CA 1
ATOM 684 C C . VAL A 1 85 ? 8.791 4.030 1.932 1.00 97.75 85 VAL A C 1
ATOM 686 O O . VAL A 1 85 ? 8.682 3.479 0.834 1.00 97.75 85 VAL A O 1
ATOM 689 N N . ALA A 1 86 ? 8.288 5.247 2.157 1.00 97.31 86 ALA A N 1
ATOM 690 C CA . ALA A 1 86 ? 7.562 6.001 1.137 1.00 97.31 86 ALA A CA 1
ATOM 691 C C . ALA A 1 86 ? 8.431 6.280 -0.104 1.00 97.31 86 ALA A C 1
ATOM 693 O O . ALA A 1 86 ? 7.978 6.092 -1.237 1.00 97.31 86 ALA A O 1
ATOM 694 N N . ASN A 1 87 ? 9.694 6.664 0.094 1.00 98.12 87 ASN A N 1
ATOM 695 C CA . ASN A 1 87 ? 10.637 6.937 -0.990 1.00 98.12 87 ASN A CA 1
ATOM 696 C C . ASN A 1 87 ? 11.010 5.679 -1.787 1.00 98.12 87 ASN A C 1
ATOM 698 O O . ASN A 1 87 ? 11.131 5.754 -3.010 1.00 98.12 87 ASN A O 1
ATOM 702 N N . ILE A 1 88 ? 11.136 4.523 -1.128 1.00 97.50 88 ILE A N 1
ATOM 703 C CA . ILE A 1 88 ? 11.370 3.230 -1.792 1.00 97.50 88 ILE A CA 1
ATOM 704 C C . ILE A 1 88 ? 10.181 2.847 -2.680 1.00 97.50 88 ILE A C 1
ATOM 706 O O . ILE A 1 88 ? 10.369 2.341 -3.785 1.00 97.50 88 ILE A O 1
ATOM 710 N N . LEU A 1 89 ? 8.953 3.063 -2.202 1.00 97.75 89 LEU A N 1
ATOM 711 C CA . LEU A 1 89 ? 7.738 2.593 -2.869 1.00 97.75 89 LEU A CA 1
ATOM 712 C C . LEU A 1 89 ? 7.235 3.512 -3.988 1.00 97.75 89 LEU A C 1
ATOM 714 O O . LEU A 1 89 ? 6.630 3.030 -4.952 1.00 97.75 89 LEU A O 1
ATOM 718 N N . LYS A 1 90 ? 7.510 4.816 -3.897 1.00 97.25 90 LYS A N 1
ATOM 719 C CA . LYS A 1 90 ? 7.025 5.830 -4.845 1.00 97.25 90 LYS A CA 1
ATOM 720 C C . LYS A 1 90 ? 7.319 5.501 -6.321 1.00 97.25 90 LYS A C 1
ATOM 722 O O . LYS A 1 90 ? 6.383 5.588 -7.115 1.00 97.25 90 LYS A O 1
ATOM 727 N N . PRO A 1 91 ? 8.534 5.070 -6.723 1.00 96.94 91 PRO A N 1
ATOM 728 C CA . PRO A 1 91 ? 8.824 4.729 -8.120 1.00 96.94 91 PRO A CA 1
ATOM 729 C C . PRO A 1 91 ? 8.033 3.524 -8.646 1.00 96.94 91 PRO A C 1
ATOM 731 O O . PRO A 1 91 ? 7.903 3.362 -9.853 1.00 96.94 91 PRO A O 1
ATOM 734 N N . MET A 1 92 ? 7.506 2.680 -7.753 1.00 97.06 92 MET A N 1
ATOM 735 C CA . MET A 1 92 ? 6.719 1.491 -8.095 1.00 97.06 92 MET A CA 1
ATOM 736 C C . MET A 1 92 ? 5.205 1.750 -8.038 1.00 97.06 92 MET A C 1
ATOM 738 O O . MET A 1 92 ? 4.423 0.800 -8.071 1.00 97.06 92 MET A O 1
ATOM 742 N N . ASN A 1 93 ? 4.783 3.018 -7.935 1.00 96.56 93 ASN A N 1
ATOM 743 C CA . ASN A 1 93 ? 3.389 3.419 -7.720 1.00 96.56 93 ASN A CA 1
ATOM 744 C C . ASN A 1 93 ? 2.757 2.708 -6.514 1.00 96.56 93 ASN A C 1
ATOM 746 O O . ASN A 1 93 ? 1.597 2.294 -6.556 1.00 96.56 93 ASN A O 1
ATOM 750 N N . ALA A 1 94 ? 3.538 2.529 -5.451 1.00 97.50 94 ALA A N 1
ATOM 751 C CA . ALA A 1 94 ? 3.122 1.801 -4.267 1.00 97.50 94 ALA A CA 1
ATOM 752 C C . ALA A 1 94 ? 3.129 2.693 -3.024 1.00 97.50 94 ALA A C 1
ATOM 754 O O . ALA A 1 94 ? 3.870 3.675 -2.952 1.00 97.50 94 ALA A O 1
ATOM 755 N N . ARG A 1 95 ? 2.322 2.330 -2.026 1.00 97.12 95 ARG A N 1
ATOM 756 C CA . ARG A 1 95 ? 2.374 2.927 -0.686 1.00 97.12 95 ARG A CA 1
ATOM 757 C C . ARG A 1 95 ? 1.877 1.964 0.385 1.00 97.12 95 ARG A C 1
ATOM 759 O O . ARG A 1 95 ? 1.058 1.087 0.110 1.00 97.12 95 ARG A O 1
ATOM 766 N N . VAL A 1 96 ? 2.355 2.174 1.608 1.00 96.38 96 VAL A N 1
ATOM 767 C CA . VAL A 1 96 ? 1.803 1.536 2.806 1.00 96.38 96 VAL A CA 1
ATOM 768 C C . VAL A 1 96 ? 0.598 2.336 3.286 1.00 96.38 96 VAL A C 1
ATOM 770 O O . VAL A 1 96 ? 0.596 3.564 3.209 1.00 96.38 96 VAL A O 1
ATOM 773 N N . VAL A 1 97 ? -0.425 1.632 3.758 1.00 94.75 97 VAL A N 1
ATOM 774 C CA . VAL A 1 97 ? -1.564 2.216 4.469 1.00 94.75 97 VAL A CA 1
ATOM 775 C C . VAL A 1 97 ? -1.811 1.385 5.717 1.00 94.75 97 VAL A C 1
ATOM 777 O O . VAL A 1 97 ? -1.797 0.155 5.648 1.00 94.75 97 VAL A O 1
ATOM 780 N N . TYR A 1 98 ? -2.046 2.026 6.854 1.00 93.81 98 TYR A N 1
ATOM 781 C CA . TYR A 1 98 ? -2.307 1.294 8.087 1.00 93.81 98 TYR A CA 1
ATOM 782 C C . TYR A 1 98 ? -3.804 1.074 8.316 1.00 93.81 98 TYR A C 1
ATOM 784 O O . TYR A 1 98 ? -4.635 1.908 7.956 1.00 93.81 98 TYR A O 1
ATOM 792 N N . TYR A 1 99 ? -4.170 -0.052 8.938 1.00 88.25 99 TYR A N 1
ATOM 793 C CA . TYR A 1 99 ? -5.571 -0.349 9.274 1.00 88.25 99 TYR A CA 1
ATOM 794 C C . TYR A 1 99 ? -6.226 0.773 10.077 1.00 88.25 99 TYR A C 1
ATOM 796 O O . TYR A 1 99 ? -7.359 1.147 9.786 1.00 88.25 99 TYR A O 1
ATOM 804 N N . GLN A 1 100 ? -5.503 1.322 11.052 1.00 83.00 100 GLN A N 1
ATOM 805 C CA . GLN A 1 100 ? -5.994 2.418 11.876 1.00 83.00 100 GLN A CA 1
ATOM 806 C C . GLN A 1 100 ? -6.346 3.645 11.025 1.00 83.00 100 GLN A C 1
ATOM 808 O O . GLN A 1 100 ? -7.447 4.168 11.147 1.00 83.00 100 GLN A O 1
ATOM 813 N N . GLU A 1 101 ? -5.483 4.027 10.081 1.00 85.56 101 GLU A N 1
ATOM 814 C CA . GLU A 1 101 ? -5.742 5.148 9.171 1.00 85.56 101 GLU A CA 1
ATOM 815 C C . GLU A 1 101 ? -6.971 4.894 8.288 1.00 85.56 101 GLU A C 1
ATOM 817 O O . GLU A 1 101 ? -7.734 5.815 8.007 1.00 85.56 101 GLU A O 1
ATOM 822 N N . LEU A 1 102 ? -7.185 3.657 7.824 1.00 84.44 102 LEU A N 1
ATOM 823 C CA . LEU A 1 102 ? -8.368 3.313 7.025 1.00 84.44 102 LEU A CA 1
ATOM 824 C C . LEU A 1 102 ? -9.655 3.462 7.835 1.00 84.44 102 LEU A C 1
ATOM 826 O O . LEU A 1 102 ? -10.626 4.024 7.332 1.00 84.44 102 LEU A O 1
ATOM 830 N N . ILE A 1 103 ? -9.647 2.967 9.071 1.00 80.75 103 ILE A N 1
ATOM 831 C CA . ILE A 1 103 ? -10.789 3.037 9.982 1.00 80.75 103 ILE A CA 1
ATOM 832 C C . ILE A 1 103 ? -11.085 4.501 10.327 1.00 80.75 103 ILE A C 1
ATOM 834 O O . ILE A 1 103 ? -12.208 4.960 10.135 1.00 80.75 103 ILE A O 1
ATOM 838 N N . GLU A 1 104 ? -10.073 5.264 10.743 1.00 84.25 104 GLU A N 1
ATOM 839 C CA . GLU A 1 104 ? -10.207 6.685 11.083 1.00 84.25 104 GLU A CA 1
ATOM 840 C C . GLU A 1 104 ? -10.724 7.515 9.901 1.00 84.25 104 GLU A C 1
ATOM 842 O O . GLU A 1 104 ? -11.654 8.310 10.052 1.00 84.25 104 GLU A O 1
ATOM 847 N N . ASN A 1 105 ? -10.180 7.299 8.699 1.00 82.44 105 ASN A N 1
ATOM 848 C CA . ASN A 1 105 ? -10.645 7.994 7.500 1.00 82.44 105 ASN A CA 1
ATOM 849 C C . ASN A 1 105 ? -12.078 7.595 7.114 1.00 82.44 105 ASN A C 1
ATOM 851 O O . ASN A 1 105 ? -12.836 8.451 6.656 1.00 82.44 105 ASN A O 1
ATOM 855 N N . ALA A 1 106 ? -12.469 6.332 7.310 1.00 77.88 106 ALA A N 1
ATOM 856 C CA . ALA A 1 106 ? -13.835 5.879 7.061 1.00 77.88 106 ALA A CA 1
ATOM 857 C C . ALA A 1 106 ? -14.829 6.532 8.032 1.00 77.88 106 ALA A C 1
ATOM 859 O O . ALA A 1 106 ? -15.840 7.074 7.583 1.00 77.88 106 ALA A O 1
ATOM 860 N N . TYR A 1 107 ? -14.511 6.565 9.331 1.00 76.81 107 TYR A N 1
ATOM 861 C CA . TYR A 1 107 ? -15.322 7.267 10.330 1.00 76.81 107 TYR A CA 1
ATOM 862 C C . TYR A 1 107 ? -15.431 8.759 10.022 1.00 76.81 107 TYR A C 1
ATOM 864 O O . TYR A 1 107 ? -16.520 9.323 10.082 1.00 76.81 107 TYR A O 1
ATOM 872 N N . LYS A 1 108 ? -14.326 9.406 9.639 1.00 83.81 108 LYS A N 1
ATOM 873 C CA . LYS A 1 108 ? -14.337 10.823 9.267 1.00 83.81 108 LYS A CA 1
ATOM 874 C C . LYS A 1 108 ? -15.241 11.088 8.061 1.00 83.81 108 LYS A C 1
ATOM 876 O O . LYS A 1 108 ? -16.114 11.946 8.148 1.00 83.81 108 LYS A O 1
ATOM 881 N N . ALA A 1 109 ? -15.077 10.333 6.975 1.00 79.38 109 ALA A N 1
ATOM 882 C CA . ALA A 1 109 ? -15.898 10.479 5.773 1.00 79.38 109 ALA A CA 1
ATOM 883 C C . ALA A 1 109 ? -17.386 10.214 6.058 1.00 79.38 109 ALA A C 1
ATOM 885 O O . ALA A 1 109 ? -18.260 10.908 5.538 1.00 79.38 109 ALA A O 1
ATOM 886 N N . TYR A 1 110 ? -17.676 9.237 6.919 1.00 74.31 110 TYR A N 1
ATOM 887 C CA . TYR A 1 110 ? -19.032 8.956 7.371 1.00 74.31 110 TYR A CA 1
ATOM 888 C C . TYR A 1 110 ? -19.616 10.124 8.174 1.00 74.31 110 TYR A C 1
ATOM 890 O O . TYR A 1 110 ? -20.702 10.604 7.856 1.00 74.31 110 TYR A O 1
ATOM 898 N N . ASN A 1 111 ? -18.880 10.641 9.157 1.00 78.25 111 ASN A N 1
ATOM 899 C CA . ASN A 1 111 ? -19.314 11.778 9.966 1.00 78.25 111 ASN A CA 1
ATOM 900 C C . ASN A 1 111 ? -19.531 13.039 9.117 1.00 78.25 111 ASN A C 1
ATOM 902 O O . ASN A 1 111 ? -20.500 13.763 9.333 1.00 78.25 111 ASN A O 1
ATOM 906 N N . GLU A 1 112 ? -18.679 13.285 8.119 1.00 83.81 112 GLU A N 1
ATOM 907 C CA . GLU A 1 112 ? -18.854 14.374 7.151 1.00 83.81 112 GLU A CA 1
ATOM 908 C C . GLU A 1 112 ? -20.129 14.193 6.315 1.00 83.81 112 GLU A C 1
ATOM 910 O O . GLU A 1 112 ? -20.914 15.134 6.172 1.00 83.81 112 GLU A O 1
ATOM 915 N N . TYR A 1 113 ? -20.385 12.980 5.814 1.00 77.50 113 TYR A N 1
ATOM 916 C CA . TYR A 1 113 ? -21.615 12.658 5.089 1.00 77.50 113 TYR A CA 1
ATOM 917 C C . TYR A 1 113 ? -22.862 12.862 5.957 1.00 77.50 113 TYR A C 1
AT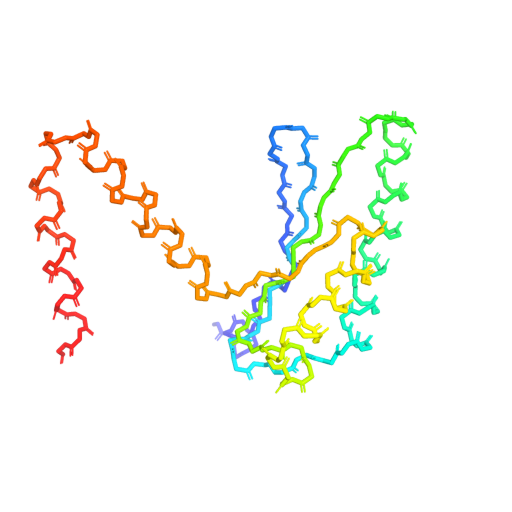OM 919 O O . TYR A 1 113 ? -23.848 13.447 5.507 1.00 77.50 113 TYR A O 1
ATOM 927 N N . ILE A 1 114 ? -22.819 12.410 7.208 1.00 71.69 114 ILE A N 1
ATOM 928 C CA . ILE A 1 114 ? -23.893 12.581 8.184 1.00 71.69 114 ILE A CA 1
ATOM 929 C C . ILE A 1 114 ? -24.139 14.062 8.490 1.00 71.69 114 ILE A C 1
ATOM 931 O O . ILE A 1 114 ? -25.283 14.517 8.458 1.00 71.69 114 ILE A O 1
ATOM 935 N N . ALA A 1 115 ? -23.079 14.834 8.737 1.00 77.69 115 ALA A N 1
ATOM 936 C CA . ALA A 1 115 ? -23.178 16.264 9.008 1.00 77.69 115 ALA A CA 1
ATOM 937 C C . ALA A 1 115 ? -23.769 17.035 7.816 1.00 77.69 115 ALA A C 1
ATOM 939 O O . ALA A 1 115 ? -24.522 17.992 8.014 1.00 77.69 115 ALA A O 1
ATOM 940 N N . ALA A 1 116 ? -23.467 16.599 6.590 1.00 77.88 116 ALA A N 1
ATOM 941 C CA . ALA A 1 116 ? -24.052 17.137 5.367 1.00 77.88 116 ALA A CA 1
ATOM 942 C C . ALA A 1 116 ? -25.523 16.714 5.171 1.00 77.88 116 ALA A C 1
ATOM 944 O O . ALA A 1 116 ? -26.303 17.474 4.601 1.00 77.88 116 ALA A O 1
ATOM 945 N N . ASN A 1 117 ? -25.927 15.545 5.684 1.00 70.31 117 ASN A N 1
ATOM 946 C CA . ASN A 1 117 ? -27.250 14.941 5.488 1.00 70.31 117 ASN A CA 1
ATOM 947 C C . ASN A 1 117 ? -28.058 14.812 6.795 1.00 70.31 117 ASN A C 1
ATOM 949 O O . ASN A 1 117 ? -28.626 13.752 7.077 1.00 70.31 117 ASN A O 1
ATOM 953 N N . LYS A 1 118 ? -28.159 15.910 7.566 1.00 61.66 118 LYS A N 1
ATOM 954 C CA . LYS A 1 118 ? -28.834 16.040 8.885 1.00 61.66 118 LYS A CA 1
ATOM 955 C C . LYS A 1 118 ? -30.250 15.440 9.030 1.00 61.66 118 LYS A C 1
ATOM 957 O O . LYS A 1 118 ? -30.745 15.350 10.146 1.00 61.66 118 LYS A O 1
ATOM 962 N N . GLN A 1 119 ? -30.910 15.009 7.955 1.00 60.38 119 GLN A N 1
ATOM 963 C CA . GLN A 1 119 ? -32.149 14.218 8.025 1.00 60.38 119 GLN A CA 1
ATOM 964 C C . GLN A 1 119 ? -31.939 12.754 8.467 1.00 60.38 119 GLN A C 1
ATOM 966 O O . GLN A 1 119 ? -32.914 12.082 8.786 1.00 60.38 119 GLN A O 1
ATOM 971 N N . SER A 1 120 ? -30.700 12.253 8.521 1.00 61.66 120 SER A N 1
ATOM 972 C CA . SER A 1 120 ? -30.406 10.827 8.775 1.00 61.66 120 SER A CA 1
ATOM 973 C C . SER A 1 120 ? -30.195 10.466 10.253 1.00 61.66 120 SER A C 1
ATOM 975 O O . SER A 1 120 ? -29.832 9.331 10.554 1.00 61.66 120 SER A O 1
ATOM 977 N N . GLN A 1 121 ? -30.440 11.403 11.177 1.00 61.75 121 GLN A N 1
ATOM 978 C CA . GLN A 1 121 ? -30.222 11.240 12.622 1.00 61.75 121 GLN A CA 1
ATOM 979 C C . GLN A 1 121 ? -30.790 9.935 13.230 1.00 61.75 121 GLN A C 1
ATOM 981 O O . GLN A 1 121 ? -30.068 9.285 13.980 1.00 61.75 121 GLN A O 1
ATOM 986 N N . PRO A 1 122 ? -31.997 9.462 12.855 1.00 67.19 122 PRO A N 1
ATOM 987 C CA . PRO A 1 122 ? -32.568 8.239 13.431 1.00 67.19 122 PRO A CA 1
ATOM 988 C C . PRO A 1 122 ? -31.792 6.951 13.111 1.00 67.19 122 PRO A C 1
ATOM 990 O O . PRO A 1 122 ? -31.827 6.000 13.885 1.00 67.19 122 PRO A O 1
ATOM 993 N N . LEU A 1 123 ? -31.093 6.896 11.971 1.00 62.53 123 LEU A N 1
ATOM 994 C CA . LEU A 1 123 ? -30.273 5.735 11.602 1.00 62.53 123 LEU A CA 1
ATOM 995 C C . LEU A 1 123 ? -28.968 5.690 12.406 1.00 62.53 123 LEU A C 1
ATOM 997 O O . LEU A 1 123 ? -28.474 4.609 12.711 1.00 62.53 123 LEU A O 1
ATOM 1001 N N . ILE A 1 124 ? -28.433 6.858 12.769 1.00 60.06 124 ILE A N 1
ATOM 1002 C CA . ILE A 1 124 ? -27.212 6.997 13.574 1.00 60.06 124 ILE A CA 1
ATOM 1003 C C . ILE A 1 124 ? -27.444 6.428 14.968 1.00 60.06 124 ILE A C 1
ATOM 1005 O O . ILE A 1 124 ? -26.657 5.608 15.430 1.00 60.06 124 ILE A O 1
ATOM 1009 N N . ASP A 1 125 ? -28.561 6.806 15.589 1.00 71.31 125 ASP A N 1
ATOM 1010 C CA . ASP A 1 125 ? -28.921 6.344 16.928 1.00 71.31 125 ASP A CA 1
ATOM 1011 C C . ASP A 1 125 ? -29.053 4.810 16.969 1.00 71.31 125 ASP A C 1
ATOM 1013 O O . ASP A 1 125 ? -28.680 4.175 17.953 1.00 71.31 125 ASP A O 1
ATOM 1017 N N . MET A 1 126 ? -29.505 4.198 15.868 1.00 71.25 126 MET A N 1
ATOM 1018 C CA . MET A 1 126 ? -29.623 2.745 15.740 1.00 71.25 126 MET A CA 1
ATOM 1019 C C . MET A 1 126 ? -28.260 2.041 15.611 1.00 71.25 126 MET A C 1
ATOM 1021 O O . MET A 1 126 ? -28.059 0.988 16.210 1.00 71.25 126 MET A O 1
ATOM 1025 N N . PHE A 1 127 ? -27.309 2.606 14.857 1.00 68.81 127 PHE A N 1
ATOM 1026 C CA . PHE A 1 127 ? -25.963 2.031 14.724 1.00 68.81 127 PHE A CA 1
ATOM 1027 C C . PHE A 1 127 ? -25.140 2.164 16.009 1.00 68.81 127 PHE A C 1
ATOM 1029 O O . PHE A 1 127 ? -24.479 1.204 16.398 1.00 68.81 127 PHE A O 1
ATOM 1036 N N . SER A 1 128 ? -25.230 3.299 16.708 1.00 71.31 128 SER A N 1
ATOM 1037 C CA . SER A 1 128 ? -24.553 3.483 17.999 1.00 71.31 128 SER A CA 1
ATOM 1038 C C . SER A 1 128 ? -25.075 2.527 19.077 1.00 71.31 128 SER A C 1
ATOM 1040 O O . SER A 1 128 ? -24.297 2.052 19.898 1.00 71.31 128 SER A O 1
ATOM 1042 N N . GLN A 1 129 ? -26.370 2.190 19.049 1.00 72.25 129 GLN A N 1
ATOM 1043 C CA . GLN A 1 129 ? -26.943 1.163 19.929 1.00 72.25 129 GLN A CA 1
ATOM 1044 C C . GLN A 1 129 ? -26.423 -0.247 19.617 1.00 72.25 129 GLN A C 1
ATOM 1046 O O . GLN A 1 129 ? -26.249 -1.053 20.530 1.00 72.25 129 GLN A O 1
ATOM 1051 N N . LEU A 1 130 ? -26.166 -0.555 18.342 1.00 68.69 130 LEU A N 1
ATOM 1052 C CA . LEU A 1 130 ? -25.602 -1.844 17.945 1.00 68.69 130 LEU A CA 1
ATOM 1053 C C . LEU A 1 130 ? -24.146 -1.978 18.404 1.00 68.69 130 LEU A C 1
ATOM 1055 O O . LEU A 1 130 ? -23.802 -3.015 18.960 1.00 68.69 130 LEU A O 1
ATOM 1059 N N . GLU A 1 131 ? -23.324 -0.934 18.256 1.00 61.78 131 GLU A N 1
ATOM 1060 C CA . GLU A 1 131 ? -21.946 -0.930 18.776 1.00 61.78 131 GLU A CA 1
ATOM 1061 C C . GLU A 1 131 ? -21.916 -1.109 20.301 1.00 61.78 131 GLU A C 1
ATOM 1063 O O . GLU A 1 131 ? -21.215 -1.995 20.783 1.00 61.78 131 GLU A O 1
ATOM 1068 N N . SER A 1 132 ? -22.748 -0.383 21.063 1.00 66.25 132 SER A N 1
ATOM 1069 C CA . SER A 1 132 ? -22.783 -0.554 22.527 1.00 66.25 132 SER A CA 1
ATOM 1070 C C . SER A 1 132 ? -23.226 -1.950 22.969 1.00 66.25 132 SER A C 1
ATOM 1072 O O . SER A 1 132 ? -22.877 -2.383 24.055 1.00 66.25 132 SER A O 1
ATOM 1074 N N . SER A 1 133 ? -24.002 -2.653 22.139 1.00 58.81 133 SER A N 1
ATOM 1075 C CA . SER A 1 133 ? -24.469 -4.016 22.426 1.00 58.81 133 SER A CA 1
ATOM 1076 C C . SER A 1 133 ? -23.480 -5.120 22.038 1.00 58.81 133 SER A C 1
ATOM 1078 O O . SER A 1 133 ? -23.745 -6.286 22.312 1.00 58.81 133 SER A O 1
ATOM 1080 N N . MET A 1 134 ? -22.380 -4.778 21.357 1.00 50.59 134 MET A N 1
ATOM 1081 C CA . MET A 1 134 ? -21.322 -5.725 20.979 1.00 50.59 134 MET A CA 1
ATOM 1082 C C . MET A 1 134 ? -20.116 -5.673 21.930 1.00 50.59 134 MET A C 1
ATOM 1084 O O . MET A 1 134 ? -19.271 -6.567 21.864 1.00 50.59 134 MET A O 1
ATOM 1088 N N . ASP A 1 135 ? -20.060 -4.655 22.795 1.00 51.22 135 ASP A N 1
ATOM 1089 C CA . ASP A 1 135 ? -19.036 -4.466 23.830 1.00 51.22 135 ASP A CA 1
ATOM 1090 C C . ASP A 1 135 ? -19.470 -4.978 25.231 1.00 51.22 135 ASP A C 1
ATOM 1092 O O . ASP A 1 135 ? -18.644 -4.983 26.147 1.00 51.22 135 ASP A O 1
ATOM 1096 N N . ASP A 1 136 ? -20.719 -5.450 25.378 1.00 41.31 136 ASP A N 1
ATOM 1097 C CA . ASP A 1 136 ? -21.273 -6.176 26.545 1.00 41.31 136 ASP A CA 1
ATOM 1098 C C . ASP A 1 136 ? -21.348 -7.698 26.282 1.00 41.31 136 ASP A C 1
ATOM 1100 O O . ASP A 1 136 ? -21.070 -8.488 27.219 1.00 41.31 136 ASP A O 1
#

pLDDT: mean 83.67, std 16.41, range [39.31, 98.12]

Secondary structure (DSSP, 8-state):
--HHHHH---SEEEEEETTEEEEEEE--TT----HHHHHHHHHHHHHHHHHHHHHHHSS--EEEEEEEESS-GGG---HHHHHHHHHHHGGGTEEEEEHHHHHHHHHHHHHHHHHHTGGGHHHHHHHHHHHHTT--

Nearest PDB structures (foldseek):
  3h8l-assembly1_B  TM=6.404E-01  e=1.197E-01  Acidianus ambivalens
  6xmm-assembly1_B-2  TM=4.740E-01  e=1.593E+00  Homo sapiens
  7lsy-assembly1_B  TM=3.950E-01  e=2.092E+00  Homo sapiens
  3kx6-assembly1_D  TM=4.622E-01  e=6.660E+00  Babesia bovis

Foldseek 3Di:
DDPVVVVDDPQWDWDDDPQETEIEGADDLPDAAALVNVLVVLVVVLVVCCVVVCVVPVDDHHYAYEYEYNADHVNDPDPVSQVVSCVSCVVSNYHYDYPVNVVVVVVVVVVVVCVVVVVCVVVVVVVVVVVVVVVD